Protein AF-Q5IWY6-F1 (afdb_monomer)

pLDDT: mean 73.31, std 24.84, range [28.95, 95.81]

Mean predicted aligned error: 14.18 Å

Solvent-accessible surface area (backbone atoms only — not comparable to full-atom values): 9852 Å² total; per-residue (Å²): 67,28,36,31,32,29,50,64,70,101,83,70,92,77,86,80,93,78,88,82,82,81,87,79,86,83,78,84,81,83,89,82,90,82,89,82,85,88,82,89,86,89,85,85,92,82,82,90,82,90,87,78,90,63,83,70,76,80,52,23,30,21,17,50,40,56,90,90,32,73,38,46,56,43,38,44,68,74,39,74,91,40,51,78,38,70,17,89,42,66,69,53,30,54,47,29,29,75,70,65,72,15,63,32,31,36,43,63,48,37,38,96,88,75,44,66,41,60,72,52,52,53,48,52,71,75,40,78,56,44,78,80,47,73,46,80,69,86,87,78,89,77,93,84,75,65,95,92,118

Sequence (149 aa):
RKAVATGTSRGLAANPSSSNPAPFPVGMSTILRSTLTAANAEAGPSSMLQMSTGFRPISRVAYQGAPGAYSEMAALKALPNWEPMPCEQFEVAFQALSQWLAERAVLPVENSLGGSIHDVYDLLLHYRLHIVGEVSVVVNHCLLALPGV

Foldseek 3Di:
DKFKKFADPPPDDDDDDDDDDDDDDDDDDDDDDDDDDDDDDDDDDDDDDDDDPPPPPQAEEEEEDDPPDVRQVQRCVVPVSHHYDYDPDPVRRLVCNVVVVHGIYIGDQADPVPGGDVVNVVSCVVHVMDGPDDDDDDDDDDDDDDPPD

InterPro domains:
  IPR001086 Prephenate dehydratase [PF00800] (61-148)
  IPR001086 Prephenate dehydratase [PS51171] (60-149)

Structure (mmCIF, N/CA/C/O backbone):
data_AF-Q5IWY6-F1
#
_entry.id   AF-Q5IWY6-F1
#
loop_
_atom_site.group_PDB
_atom_site.id
_atom_site.type_symbol
_atom_site.label_atom_id
_atom_site.label_alt_id
_atom_site.label_comp_id
_atom_site.label_asym_id
_atom_site.label_entity_id
_atom_site.label_seq_id
_atom_site.pdbx_PDB_ins_code
_atom_site.Cartn_x
_atom_site.Cartn_y
_atom_site.Cartn_z
_atom_site.occupancy
_atom_site.B_iso_or_equiv
_atom_site.auth_seq_id
_atom_site.auth_comp_id
_atom_site.auth_asym_id
_atom_site.auth_atom_id
_atom_site.pdbx_PDB_model_num
ATOM 1 N N . ARG A 1 1 ? 4.704 8.267 -3.783 1.00 87.75 1 ARG A N 1
ATOM 2 C CA . ARG A 1 1 ? 4.465 8.423 -2.330 1.00 87.75 1 ARG A CA 1
ATOM 3 C C . ARG A 1 1 ? 3.266 7.589 -1.900 1.00 87.75 1 ARG A C 1
ATOM 5 O O . ARG A 1 1 ? 2.340 7.401 -2.683 1.00 87.75 1 ARG A O 1
ATOM 12 N N . LYS A 1 2 ? 3.288 7.066 -0.675 1.00 90.31 2 LYS A N 1
ATOM 13 C CA . LYS A 1 2 ? 2.203 6.276 -0.080 1.00 90.31 2 LYS A CA 1
ATOM 14 C C . LYS A 1 2 ? 1.902 6.797 1.326 1.00 90.31 2 LYS A C 1
ATOM 16 O O . LYS A 1 2 ? 2.831 7.141 2.049 1.00 90.31 2 LYS A O 1
ATOM 21 N N . ALA A 1 3 ? 0.631 6.849 1.696 1.00 89.81 3 ALA A N 1
ATOM 22 C CA . ALA A 1 3 ? 0.171 7.206 3.031 1.00 89.81 3 ALA A CA 1
ATOM 23 C C . ALA A 1 3 ? -0.066 5.943 3.865 1.00 89.81 3 ALA A C 1
ATOM 25 O O . ALA A 1 3 ? -0.530 4.926 3.347 1.00 89.81 3 ALA A O 1
ATOM 26 N N . VAL A 1 4 ? 0.236 6.016 5.157 1.00 91.06 4 VAL A N 1
ATOM 27 C CA . VAL A 1 4 ? -0.128 5.001 6.147 1.00 91.06 4 VAL A CA 1
ATOM 28 C C . VAL A 1 4 ? -1.395 5.484 6.837 1.00 91.06 4 VAL A C 1
ATOM 30 O O . VAL A 1 4 ? -1.376 6.506 7.521 1.00 91.06 4 VAL A O 1
ATOM 33 N N . ALA A 1 5 ? -2.495 4.767 6.649 1.00 89.69 5 ALA A N 1
ATOM 34 C CA . ALA A 1 5 ? -3.794 5.087 7.218 1.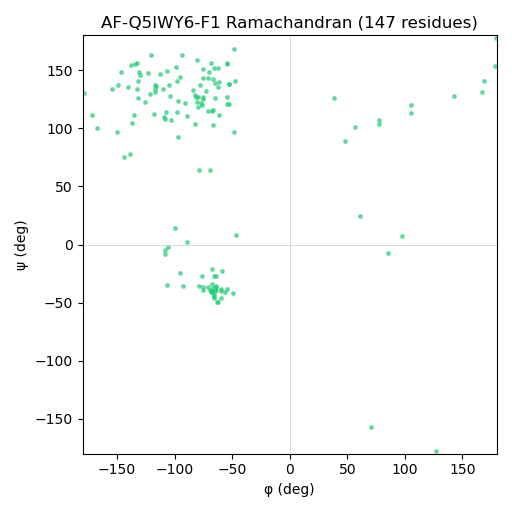00 89.69 5 ALA A CA 1
ATOM 35 C C . ALA A 1 5 ? -4.150 4.138 8.368 1.00 89.69 5 ALA A C 1
ATOM 37 O O . ALA A 1 5 ? -3.761 2.969 8.375 1.00 89.69 5 ALA A O 1
ATOM 38 N N . THR A 1 6 ? -4.913 4.639 9.334 1.00 89.69 6 THR A N 1
ATOM 39 C CA . THR A 1 6 ? -5.529 3.857 10.410 1.00 89.69 6 THR A CA 1
ATOM 40 C C . THR A 1 6 ? -7.036 4.050 10.426 1.00 89.69 6 THR A C 1
ATOM 42 O O . THR A 1 6 ? -7.527 5.146 10.145 1.00 89.69 6 THR A O 1
ATOM 45 N N . GLY A 1 7 ? -7.761 3.001 10.823 1.00 82.06 7 GLY A N 1
ATOM 46 C CA . GLY A 1 7 ? -9.161 3.115 11.225 1.00 82.06 7 GLY A CA 1
ATOM 47 C C . GLY A 1 7 ? -9.325 4.019 12.447 1.00 82.06 7 GLY A C 1
ATOM 48 O O . GLY A 1 7 ? -8.412 4.141 13.272 1.00 82.06 7 GLY A O 1
ATOM 49 N N . THR A 1 8 ? -10.488 4.661 12.563 1.00 67.00 8 THR A N 1
ATOM 50 C CA . THR A 1 8 ? -10.886 5.371 13.784 1.00 67.00 8 THR A CA 1
ATOM 51 C C . THR A 1 8 ? -10.997 4.365 14.930 1.00 67.00 8 THR A C 1
ATOM 53 O O . THR A 1 8 ? -11.543 3.278 14.756 1.00 67.00 8 THR A O 1
ATOM 56 N N . SER A 1 9 ? -10.459 4.707 16.105 1.00 55.09 9 SER A N 1
ATOM 57 C CA . SER A 1 9 ? -10.505 3.846 17.292 1.00 55.09 9 SER A CA 1
ATOM 58 C C . SER A 1 9 ? -11.946 3.435 17.641 1.00 55.09 9 SER A C 1
ATOM 60 O O . SER A 1 9 ? -12.900 4.121 17.278 1.00 55.09 9 SER A O 1
ATOM 62 N N . ARG A 1 10 ? -12.089 2.308 18.359 1.00 51.94 10 ARG A N 1
ATOM 63 C CA . ARG A 1 10 ? -13.318 1.568 18.752 1.00 51.94 10 ARG A CA 1
ATOM 64 C C . ARG A 1 10 ? -14.518 2.364 19.334 1.00 51.94 10 ARG A C 1
ATOM 66 O O . ARG A 1 10 ? -15.460 1.740 19.805 1.00 51.94 10 ARG A O 1
ATOM 73 N N . GLY A 1 11 ? -14.520 3.696 19.336 1.00 43.62 11 GLY A N 1
ATOM 74 C CA . GLY A 1 11 ? -15.478 4.534 20.059 1.00 43.62 11 GLY A CA 1
ATOM 75 C C . GLY A 1 11 ? -16.532 5.297 19.252 1.00 43.62 11 GLY A C 1
ATOM 76 O O . GLY A 1 11 ? -17.409 5.868 19.886 1.00 43.62 11 GLY A O 1
ATOM 77 N N . LEU A 1 12 ? -16.514 5.349 17.913 1.00 42.22 12 LEU A N 1
ATOM 78 C CA . LEU A 1 12 ? -17.509 6.150 17.173 1.00 42.22 12 LEU A CA 1
ATOM 79 C C . LEU A 1 12 ? -17.944 5.495 15.851 1.00 42.22 12 LEU A C 1
ATOM 81 O O . LEU A 1 12 ? -17.571 5.920 14.757 1.00 42.22 12 LEU A O 1
ATOM 85 N N . ALA A 1 13 ? -18.780 4.461 15.960 1.00 37.75 13 ALA A N 1
ATOM 86 C CA . ALA A 1 13 ? -19.582 3.983 14.840 1.00 37.75 13 ALA A CA 1
ATOM 87 C C . ALA A 1 13 ? -20.618 5.061 14.477 1.00 37.75 13 ALA A C 1
ATOM 89 O O . ALA A 1 13 ? -21.618 5.234 15.169 1.00 37.75 13 ALA A O 1
ATOM 90 N N . ALA A 1 14 ? -20.365 5.806 13.402 1.00 36.59 14 ALA A N 1
ATOM 91 C CA . ALA A 1 14 ? -21.385 6.606 12.740 1.00 36.59 14 ALA A CA 1
ATOM 92 C C . ALA A 1 14 ? -21.804 5.852 11.476 1.00 36.59 14 ALA A C 1
ATOM 94 O O . ALA A 1 14 ? -21.036 5.729 10.526 1.00 36.59 14 ALA A O 1
ATOM 95 N N . ASN A 1 15 ? -23.005 5.291 11.542 1.00 39.34 15 ASN A N 1
ATOM 96 C CA . ASN A 1 15 ? -23.717 4.630 10.458 1.00 39.34 15 ASN A CA 1
ATOM 97 C C . ASN A 1 15 ? -23.971 5.632 9.312 1.00 39.34 15 ASN A C 1
ATOM 99 O O . ASN A 1 15 ? -24.382 6.761 9.594 1.00 39.34 15 ASN A O 1
ATOM 103 N N . PRO A 1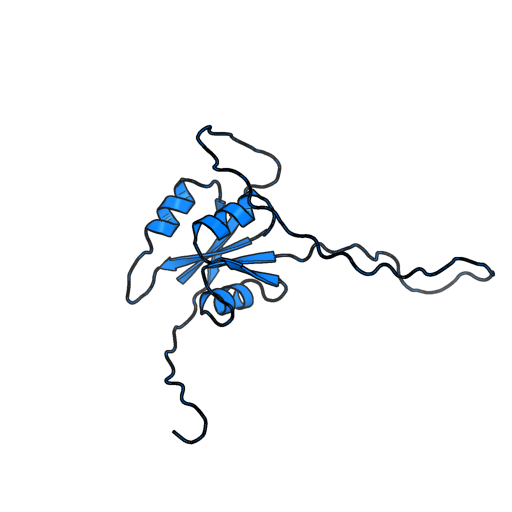 16 ? -23.829 5.223 8.043 1.00 40.75 16 PRO A N 1
ATOM 104 C CA . PRO A 1 16 ? -24.866 5.583 7.092 1.00 40.75 16 PRO A CA 1
ATOM 105 C C . PRO A 1 16 ? -25.311 4.369 6.273 1.00 40.75 16 PRO A C 1
ATOM 107 O O . PRO A 1 16 ? -24.542 3.661 5.630 1.00 40.75 16 PRO A O 1
ATOM 110 N N . SER A 1 17 ? -26.617 4.162 6.309 1.00 40.53 17 SER A N 1
ATOM 111 C CA . SER A 1 17 ? -27.396 3.263 5.475 1.00 40.53 17 SER A CA 1
ATOM 112 C C . SER A 1 17 ? -27.163 3.480 3.972 1.00 40.53 17 SER A C 1
ATOM 114 O O . SER A 1 17 ? -27.502 4.543 3.457 1.00 40.53 17 SER A O 1
ATOM 116 N N . SER A 1 18 ? -26.698 2.459 3.247 1.00 39.81 18 SER A N 1
ATOM 117 C CA . SER A 1 18 ? -27.387 1.908 2.060 1.00 39.81 18 SER A CA 1
ATOM 118 C C . SER A 1 18 ? -26.627 0.713 1.452 1.00 39.81 18 SER A C 1
ATOM 120 O O . SER A 1 18 ? -25.425 0.760 1.231 1.00 39.81 18 SER A O 1
ATOM 122 N N . SER A 1 19 ? -27.379 -0.372 1.227 1.00 35.03 19 SER A N 1
ATOM 123 C CA . SER A 1 19 ? -27.098 -1.538 0.365 1.00 35.03 19 SER A CA 1
ATOM 124 C C . SER A 1 19 ? -25.727 -2.227 0.466 1.00 35.03 19 SER A C 1
ATOM 126 O O . SER A 1 19 ? -24.824 -1.975 -0.324 1.00 35.03 19 SER A O 1
ATOM 128 N N . ASN A 1 20 ? -25.633 -3.213 1.361 1.00 36.88 20 ASN A N 1
ATOM 129 C CA . ASN A 1 20 ? -24.597 -4.248 1.334 1.00 36.88 20 ASN A CA 1
ATOM 130 C C . ASN A 1 20 ? -25.099 -5.457 0.507 1.00 36.88 20 ASN A C 1
ATOM 132 O O . ASN A 1 20 ? -26.146 -6.003 0.873 1.00 36.88 20 ASN A O 1
ATOM 136 N N . PRO A 1 21 ? -24.433 -5.908 -0.574 1.00 34.94 21 PRO A N 1
ATOM 137 C CA . PRO A 1 21 ? -24.697 -7.228 -1.137 1.00 34.94 21 PRO A CA 1
ATOM 138 C C . PRO A 1 21 ? -24.075 -8.330 -0.254 1.00 34.94 21 PRO A C 1
ATOM 140 O O . PRO A 1 21 ? -23.109 -8.112 0.470 1.00 34.94 21 PRO A O 1
ATOM 143 N N . ALA A 1 22 ? -24.709 -9.502 -0.275 1.00 32.53 22 ALA A N 1
ATOM 144 C CA . ALA A 1 22 ? -24.564 -10.622 0.659 1.00 32.53 22 ALA A CA 1
ATOM 145 C C . ALA A 1 22 ? -23.127 -11.164 0.882 1.00 32.53 22 ALA A C 1
ATOM 147 O O . ALA A 1 22 ? -22.282 -11.071 -0.007 1.00 32.53 22 ALA A O 1
ATOM 148 N N . PRO A 1 23 ? -22.855 -11.806 2.040 1.00 36.53 23 PRO A N 1
ATOM 149 C CA . PRO A 1 23 ? -21.558 -12.411 2.333 1.00 36.53 23 PRO A CA 1
ATOM 150 C C . PRO A 1 23 ? -21.329 -13.693 1.516 1.00 36.53 23 PRO A C 1
ATOM 152 O O . PRO A 1 23 ? -22.176 -14.587 1.483 1.00 36.53 23 PRO A O 1
ATOM 155 N N . PHE A 1 24 ? -20.151 -13.800 0.897 1.00 31.14 24 PHE A N 1
ATOM 156 C CA . PHE A 1 24 ? -19.662 -15.045 0.304 1.00 31.14 24 PHE A CA 1
ATOM 157 C C . PHE A 1 24 ? -19.296 -16.073 1.395 1.00 31.14 24 PHE A C 1
ATOM 159 O O . PHE A 1 24 ? -18.863 -15.690 2.486 1.00 31.14 24 PHE A O 1
ATOM 166 N N . PRO A 1 25 ? -19.453 -17.383 1.125 1.00 34.44 25 PRO A N 1
ATOM 167 C CA . PRO A 1 25 ? -19.227 -18.428 2.113 1.00 34.44 25 PRO A CA 1
ATOM 168 C C . PRO A 1 25 ? -17.726 -18.672 2.312 1.00 34.44 25 PRO A C 1
ATOM 170 O O . PRO A 1 25 ? -17.013 -19.043 1.381 1.00 34.44 25 PRO A O 1
ATOM 173 N N . VAL A 1 26 ? -17.246 -18.511 3.546 1.00 38.34 26 VAL A N 1
ATOM 174 C CA . VAL A 1 26 ? -15.893 -18.925 3.935 1.00 38.34 26 VAL A CA 1
ATOM 175 C C . VAL A 1 26 ? -15.933 -20.421 4.242 1.00 38.34 26 VAL A C 1
ATOM 177 O O . VAL A 1 26 ? -16.458 -20.850 5.270 1.00 38.34 26 VAL A O 1
ATOM 180 N N . GLY A 1 27 ? -15.423 -21.221 3.307 1.00 28.95 27 GLY A N 1
ATOM 181 C CA . GLY A 1 27 ? -15.239 -22.658 3.468 1.00 28.95 27 GLY A CA 1
ATOM 182 C C . GLY A 1 27 ? -14.218 -22.968 4.563 1.00 28.95 27 GLY A C 1
ATOM 183 O O . GLY A 1 27 ? -13.093 -22.474 4.547 1.00 28.95 27 GLY A O 1
ATOM 184 N N . MET A 1 28 ? -14.646 -23.790 5.519 1.00 32.50 28 MET A N 1
ATOM 185 C CA . MET A 1 28 ? -13.842 -24.389 6.580 1.00 32.50 28 MET A CA 1
ATOM 186 C C . MET A 1 28 ? -12.607 -25.121 6.036 1.00 32.50 28 MET A C 1
ATOM 188 O O . MET A 1 28 ? -12.728 -25.967 5.155 1.00 32.50 28 MET A O 1
ATOM 192 N N . SER A 1 29 ? -11.469 -24.954 6.710 1.00 29.41 29 SER A N 1
ATOM 193 C CA . SER A 1 29 ? -10.643 -26.114 7.041 1.00 29.41 29 SER A CA 1
ATOM 194 C C . SER A 1 29 ? -10.136 -26.009 8.476 1.00 29.41 29 SER A C 1
ATOM 196 O O . SER A 1 29 ? -9.252 -25.232 8.823 1.00 29.41 29 SER A O 1
ATOM 198 N N . THR A 1 30 ? -10.788 -26.822 9.297 1.00 30.31 30 THR A N 1
ATOM 199 C CA . THR A 1 30 ? -10.378 -27.406 10.573 1.00 30.31 30 THR A CA 1
ATOM 200 C C . THR A 1 30 ? -8.974 -28.034 10.485 1.00 30.31 30 THR A C 1
ATOM 202 O O . THR A 1 30 ? -8.514 -28.322 9.382 1.00 30.31 30 THR A O 1
ATOM 205 N N . ILE A 1 31 ? -8.414 -28.380 11.663 1.00 35.72 31 ILE A N 1
ATOM 206 C CA . ILE A 1 31 ? -7.315 -29.341 11.956 1.00 35.72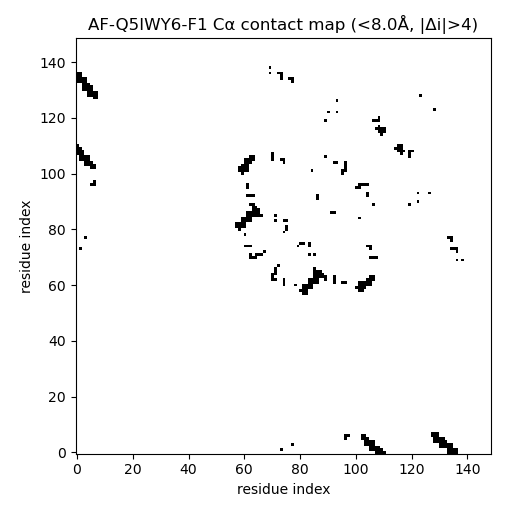 31 ILE A CA 1
ATOM 207 C C . ILE A 1 31 ? -6.002 -28.588 12.297 1.00 35.72 31 ILE A C 1
ATOM 209 O O . ILE A 1 31 ? -5.463 -27.889 11.457 1.00 35.72 31 ILE A O 1
ATOM 213 N N . LEU A 1 32 ? -5.431 -28.604 13.513 1.00 33.66 32 LEU A N 1
ATOM 214 C CA . LEU A 1 32 ? -5.377 -29.625 14.570 1.00 33.66 32 LEU A CA 1
ATOM 215 C C . LEU A 1 32 ? -5.185 -28.973 15.958 1.00 33.66 32 LEU A C 1
ATOM 217 O O . LEU A 1 32 ? -4.298 -28.146 16.153 1.00 33.66 32 LEU A O 1
ATOM 221 N N . ARG A 1 33 ? -5.981 -29.413 16.941 1.00 37.81 33 ARG A N 1
ATOM 222 C CA . ARG A 1 33 ? -5.636 -29.357 18.370 1.00 37.81 33 ARG A CA 1
ATOM 223 C C . ARG A 1 33 ? -4.783 -30.587 18.681 1.00 37.81 33 ARG A C 1
ATOM 225 O O . ARG A 1 33 ? -5.213 -31.688 18.351 1.00 37.81 33 ARG A O 1
ATOM 232 N N . SER A 1 34 ? -3.669 -30.434 19.386 1.00 32.56 34 SER A N 1
ATOM 233 C CA . SER A 1 34 ? -3.078 -31.537 20.146 1.00 32.56 34 SER A CA 1
ATOM 234 C C . SER A 1 34 ? -2.876 -31.133 21.605 1.00 32.56 34 SER A C 1
ATOM 236 O O . SER A 1 34 ? -2.278 -30.122 21.957 1.00 32.56 34 SER A O 1
ATOM 238 N N . THR A 1 35 ? -3.515 -31.953 22.423 1.00 36.09 35 THR A N 1
ATOM 239 C CA . THR A 1 35 ? -3.522 -32.107 23.873 1.00 36.09 35 THR A CA 1
ATOM 240 C C . THR A 1 35 ? -2.135 -32.144 24.511 1.00 36.09 35 THR A C 1
ATOM 242 O O . THR A 1 35 ? -1.271 -32.880 24.037 1.00 36.09 35 THR A O 1
ATOM 245 N N . LEU A 1 36 ? -1.976 -31.506 25.674 1.00 34.56 36 LEU A N 1
ATOM 246 C CA . LEU A 1 36 ? -1.018 -31.969 26.678 1.00 34.56 36 LEU A CA 1
ATOM 247 C C . LEU A 1 36 ? -1.669 -31.949 28.066 1.00 34.56 36 LEU A C 1
ATOM 249 O O . LEU A 1 36 ? -2.069 -30.915 28.596 1.00 34.56 36 LEU A O 1
ATOM 253 N N . THR A 1 37 ? -1.853 -33.169 28.554 1.00 32.22 37 THR A N 1
ATOM 254 C CA . THR A 1 37 ? -2.463 -33.609 29.803 1.00 32.22 37 THR A CA 1
ATOM 255 C C . THR A 1 37 ? -1.662 -33.137 31.017 1.00 32.22 37 THR A C 1
ATOM 257 O O . THR A 1 37 ? -0.436 -33.203 31.024 1.00 32.22 37 THR A O 1
ATOM 260 N N . ALA A 1 38 ? -2.370 -32.693 32.055 1.00 35.03 38 ALA A N 1
ATOM 261 C CA . ALA A 1 38 ? -1.823 -32.359 33.365 1.00 35.03 38 ALA A CA 1
ATOM 262 C C . ALA A 1 38 ? -1.546 -33.619 34.208 1.00 35.03 38 ALA A C 1
ATOM 264 O O . ALA A 1 38 ? -2.414 -34.487 34.265 1.00 35.03 38 ALA A O 1
ATOM 265 N N . ALA A 1 39 ? -0.402 -33.674 34.908 1.00 34.00 39 ALA A N 1
ATOM 266 C CA . ALA A 1 39 ? -0.258 -34.317 36.226 1.00 34.00 39 ALA A CA 1
ATOM 267 C C . ALA A 1 39 ? 1.121 -34.044 36.886 1.00 34.00 39 ALA A C 1
ATOM 269 O O . ALA A 1 39 ? 2.141 -34.542 36.426 1.00 34.00 39 ALA A O 1
ATOM 270 N N . ASN A 1 40 ? 1.078 -33.262 37.975 1.00 35.69 40 ASN A N 1
ATOM 271 C CA . ASN A 1 40 ? 1.805 -33.303 39.263 1.00 35.69 40 ASN A CA 1
ATOM 272 C C . ASN A 1 40 ? 3.300 -33.688 39.377 1.00 35.69 40 ASN A C 1
ATOM 274 O O . ASN A 1 40 ? 3.661 -34.830 39.117 1.00 35.69 40 ASN A O 1
ATOM 278 N N . ALA A 1 41 ? 4.100 -32.812 40.015 1.00 34.16 41 ALA A N 1
ATOM 279 C CA . ALA A 1 41 ? 4.711 -33.015 41.351 1.00 34.16 41 ALA A CA 1
ATOM 280 C C . ALA A 1 41 ? 5.6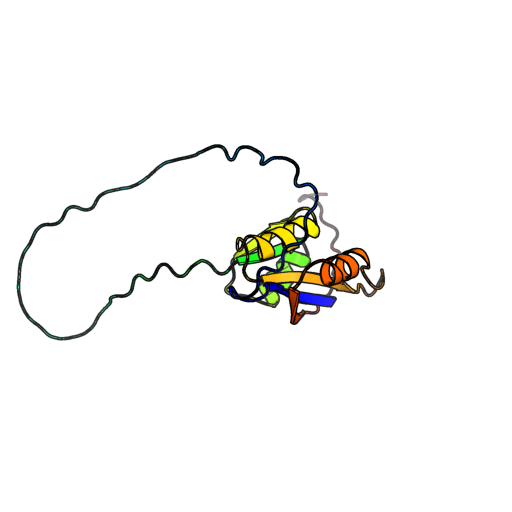17 -31.820 41.755 1.00 34.16 41 ALA A C 1
ATOM 282 O O . ALA A 1 41 ? 6.106 -31.081 40.908 1.00 34.16 41 ALA A O 1
ATOM 283 N N . GLU A 1 42 ? 5.769 -31.618 43.064 1.00 32.59 42 GLU A N 1
ATOM 284 C CA . GLU A 1 42 ? 6.194 -30.401 43.775 1.00 32.59 42 GLU A CA 1
ATOM 285 C C . GLU A 1 42 ? 7.710 -30.103 43.841 1.00 32.59 42 GLU A C 1
ATOM 287 O O . GLU A 1 42 ? 8.521 -31.023 43.795 1.00 32.59 42 GLU A O 1
ATOM 292 N N . ALA A 1 43 ? 8.055 -28.821 44.081 1.00 30.81 43 ALA A N 1
ATOM 293 C CA . ALA A 1 43 ? 8.905 -28.312 45.188 1.00 30.81 43 ALA A CA 1
ATOM 294 C C . ALA A 1 43 ? 9.843 -27.140 44.796 1.00 30.81 43 ALA A C 1
ATOM 296 O O . ALA A 1 43 ? 10.676 -27.267 43.906 1.00 30.81 43 ALA A O 1
ATOM 297 N N . GLY A 1 44 ? 9.785 -26.041 45.571 1.00 33.75 44 GLY A N 1
ATOM 298 C CA . GLY A 1 44 ? 10.897 -25.090 45.763 1.00 33.75 44 GLY A CA 1
ATOM 299 C C . GLY A 1 44 ? 10.802 -23.732 45.037 1.00 33.75 44 GLY A C 1
ATOM 300 O O . GLY A 1 44 ? 10.788 -23.703 43.809 1.00 33.75 44 GLY A O 1
ATOM 301 N N . PRO A 1 45 ? 10.793 -22.587 45.754 1.00 53.88 45 PRO A N 1
ATOM 302 C CA . PRO A 1 45 ? 10.719 -21.263 45.148 1.00 53.88 45 PRO A CA 1
ATOM 303 C C . PRO A 1 45 ? 12.119 -20.655 45.033 1.00 53.88 45 PRO A C 1
ATOM 305 O O . PRO A 1 45 ? 12.792 -20.508 46.048 1.00 53.88 45 PRO A O 1
ATOM 308 N N . SER A 1 46 ? 12.556 -20.275 43.830 1.00 41.78 46 SER A N 1
ATOM 309 C CA . SER A 1 46 ? 13.410 -19.101 43.564 1.00 41.78 46 SER A CA 1
ATOM 310 C C . SER A 1 46 ? 13.949 -19.124 42.137 1.00 41.78 46 SER A C 1
ATOM 312 O O . SER A 1 46 ? 14.395 -20.151 41.643 1.00 41.78 46 SER A O 1
ATOM 314 N N . SER A 1 47 ? 13.984 -17.933 41.542 1.00 36.66 47 SER A N 1
ATOM 315 C CA . SER A 1 47 ? 14.572 -17.557 40.250 1.00 36.66 47 SER A CA 1
ATOM 316 C C . SER A 1 47 ? 13.790 -17.921 38.977 1.00 36.66 47 SER A C 1
ATOM 318 O O . SER A 1 47 ? 13.809 -19.036 38.487 1.00 36.66 47 SER A O 1
ATOM 320 N N . MET A 1 48 ? 13.166 -16.871 38.428 1.00 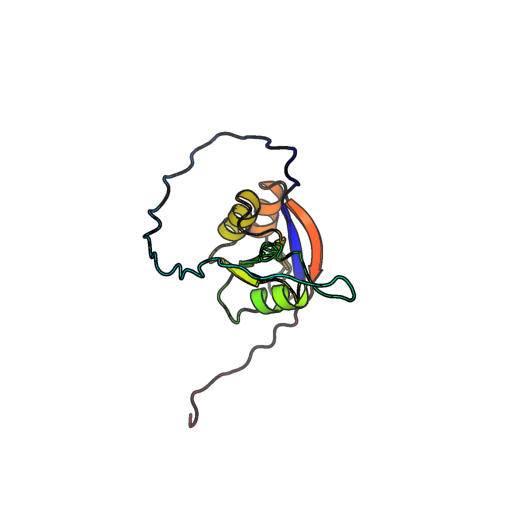42.06 48 MET A N 1
ATOM 321 C CA . MET A 1 48 ? 13.190 -16.510 37.007 1.00 42.06 48 MET A CA 1
ATOM 322 C C . MET A 1 48 ? 12.716 -17.579 36.007 1.00 42.06 48 MET A C 1
ATOM 324 O O . MET A 1 48 ? 13.491 -18.431 35.599 1.00 42.06 48 MET A O 1
ATOM 328 N N . LEU A 1 49 ? 11.475 -17.437 35.523 1.00 45.00 49 LEU A N 1
ATOM 329 C CA . LEU A 1 49 ? 11.108 -17.315 34.100 1.00 45.00 49 LEU A CA 1
ATOM 330 C C . LEU A 1 49 ? 9.588 -17.502 33.914 1.00 45.00 49 LEU A C 1
ATOM 332 O O . LEU A 1 49 ? 9.009 -18.487 34.351 1.00 45.00 49 LEU A O 1
ATOM 336 N N . GLN A 1 50 ? 9.002 -16.555 33.169 1.00 42.47 50 GLN A N 1
ATOM 337 C CA . GLN A 1 50 ? 7.911 -16.768 32.208 1.00 42.47 50 GLN A CA 1
ATOM 338 C C . GLN A 1 50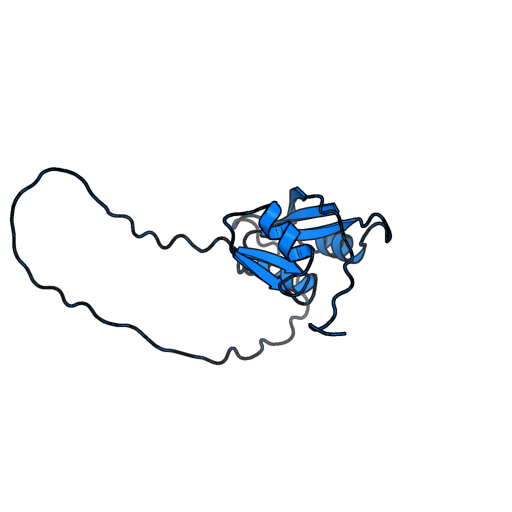 ? 6.477 -16.961 32.739 1.00 42.47 50 GLN A C 1
ATOM 340 O O . GLN A 1 50 ? 6.102 -18.039 33.166 1.00 42.47 50 GLN A O 1
ATOM 345 N N . MET A 1 51 ? 5.626 -15.938 32.551 1.00 37.66 51 MET A N 1
ATOM 346 C CA . MET A 1 51 ? 4.270 -16.125 32.003 1.00 37.66 51 MET A CA 1
ATOM 347 C C . MET A 1 51 ? 3.635 -14.778 31.610 1.00 37.66 51 MET A C 1
ATOM 349 O O . MET A 1 51 ? 3.084 -14.044 32.420 1.00 37.66 51 MET A O 1
ATOM 353 N N . SER A 1 52 ? 3.658 -14.468 30.321 1.00 39.59 52 SER A N 1
ATOM 354 C CA . SER A 1 52 ? 2.409 -14.184 29.618 1.00 39.59 52 SER A CA 1
ATOM 355 C C . SER A 1 52 ? 2.629 -14.615 28.177 1.00 39.59 52 SER A C 1
ATOM 357 O O . SER A 1 52 ? 3.199 -13.903 27.355 1.00 39.59 52 SER A O 1
ATOM 359 N N . THR A 1 53 ? 2.195 -15.829 27.853 1.00 47.50 53 THR A N 1
ATOM 360 C CA . THR A 1 53 ? 1.845 -16.187 26.477 1.00 47.50 53 THR A CA 1
ATOM 361 C C . THR A 1 53 ? 0.577 -15.415 26.116 1.00 47.50 53 THR A C 1
ATOM 363 O O . THR A 1 53 ? -0.499 -15.970 25.922 1.00 47.50 53 THR A O 1
ATOM 366 N N . GLY A 1 54 ? 0.685 -14.087 26.096 1.00 42.25 54 GLY A N 1
ATOM 367 C CA . GLY A 1 54 ? -0.318 -13.247 25.486 1.00 42.25 54 GLY A CA 1
ATOM 368 C C . GLY A 1 54 ? -0.257 -13.550 24.004 1.00 42.25 54 GLY A C 1
ATOM 369 O O . GLY A 1 54 ? 0.773 -13.306 23.377 1.00 42.25 54 GLY A O 1
ATOM 370 N N . PHE A 1 55 ? -1.333 -14.111 23.456 1.00 49.59 55 PHE A N 1
ATOM 371 C CA . PHE A 1 55 ? -1.615 -14.020 22.032 1.00 49.59 55 PHE A CA 1
ATOM 372 C C . PHE A 1 55 ? -1.465 -12.542 21.659 1.00 49.59 55 PHE A C 1
ATOM 374 O O . PHE A 1 55 ? -2.351 -11.736 21.944 1.00 49.59 55 PHE A O 1
ATOM 381 N N . ARG A 1 56 ? -0.299 -12.146 21.135 1.00 50.38 56 ARG A N 1
ATOM 382 C CA . ARG A 1 56 ? -0.159 -10.824 20.541 1.00 50.38 56 ARG A CA 1
ATOM 383 C C . ARG A 1 56 ? -0.974 -10.917 19.261 1.00 50.38 56 ARG A C 1
ATOM 385 O O . ARG A 1 56 ? -0.620 -11.748 18.424 1.00 50.38 56 ARG A O 1
ATOM 392 N N . PRO A 1 57 ? -2.083 -10.169 19.125 1.00 60.66 57 PRO A N 1
ATOM 393 C CA . PRO A 1 57 ? -2.782 -10.140 17.855 1.00 60.66 57 PRO A CA 1
ATOM 394 C C . PRO A 1 57 ? -1.749 -9.751 16.801 1.00 60.66 57 PRO A C 1
ATOM 396 O O . PRO A 1 57 ? -0.997 -8.795 16.997 1.00 60.66 57 PRO A O 1
ATOM 399 N N . ILE A 1 58 ? -1.636 -10.561 15.751 1.00 75.00 58 ILE A N 1
ATOM 400 C CA . ILE A 1 58 ? -0.695 -10.291 14.671 1.00 75.00 58 ILE A CA 1
ATOM 401 C C . ILE A 1 58 ? -1.115 -8.949 14.070 1.00 75.00 58 ILE A C 1
ATOM 403 O O . ILE A 1 58 ? -2.211 -8.831 13.521 1.00 75.00 58 ILE A O 1
ATOM 407 N N . SER A 1 59 ? -0.286 -7.920 14.253 1.00 90.88 59 SER A N 1
ATOM 408 C CA . SER A 1 59 ? -0.559 -6.588 13.722 1.00 90.88 59 SER A CA 1
ATOM 409 C C . SER A 1 59 ? -0.472 -6.652 12.204 1.00 90.88 59 SER A C 1
ATOM 411 O O . SER A 1 59 ? 0.585 -6.940 11.643 1.00 90.88 59 SER A O 1
ATOM 413 N N . ARG A 1 60 ? -1.609 -6.425 11.549 1.00 94.06 60 ARG A N 1
ATOM 414 C CA . ARG A 1 60 ? -1.771 -6.574 10.103 1.00 94.06 60 ARG A CA 1
ATOM 415 C C . ARG A 1 60 ? -1.827 -5.231 9.408 1.00 94.06 60 ARG A C 1
ATOM 417 O O . ARG A 1 60 ? -2.503 -4.309 9.877 1.00 94.06 60 ARG A O 1
ATOM 424 N N . VAL A 1 61 ? -1.136 -5.152 8.276 1.00 95.44 61 VAL A N 1
ATOM 425 C CA . VAL A 1 61 ? -1.112 -3.982 7.401 1.00 95.44 61 VAL A CA 1
ATOM 426 C C . VAL A 1 61 ? -1.687 -4.336 6.033 1.00 95.44 61 VAL A C 1
ATOM 428 O O . VAL A 1 61 ? -1.097 -5.109 5.285 1.00 95.44 61 VAL A O 1
ATOM 431 N N . ALA A 1 62 ? -2.842 -3.769 5.696 1.00 95.81 62 ALA A N 1
ATOM 432 C CA . ALA A 1 62 ? -3.459 -3.950 4.388 1.00 95.81 62 ALA A CA 1
ATOM 433 C C . ALA A 1 62 ? -2.727 -3.129 3.317 1.00 95.81 62 ALA A C 1
ATOM 435 O O . ALA A 1 62 ? -2.297 -1.999 3.559 1.00 95.81 62 ALA A O 1
ATOM 436 N N . TYR A 1 63 ? -2.602 -3.669 2.113 1.00 95.56 63 TYR A N 1
ATOM 437 C CA . TYR A 1 63 ? -2.067 -2.938 0.971 1.00 95.56 63 TYR A CA 1
ATOM 438 C C . TYR A 1 63 ? -2.750 -3.392 -0.314 1.00 95.56 63 TYR A C 1
ATOM 440 O O . TYR A 1 63 ? -3.118 -4.554 -0.451 1.00 95.56 63 TYR A O 1
ATOM 448 N N . GLN A 1 64 ? -2.896 -2.484 -1.278 1.00 94.38 64 GLN A N 1
ATOM 449 C CA . GLN A 1 64 ? -3.429 -2.850 -2.588 1.00 94.38 64 GLN A CA 1
ATOM 450 C C . GLN A 1 64 ? -2.324 -3.453 -3.469 1.00 94.38 64 GLN A C 1
ATOM 452 O O . GLN A 1 64 ? -1.252 -2.853 -3.627 1.00 94.38 64 GLN A O 1
ATOM 457 N N . GLY A 1 65 ? -2.595 -4.627 -4.034 1.00 92.31 65 GLY A N 1
ATOM 458 C CA . GLY A 1 65 ? -1.716 -5.368 -4.932 1.00 92.31 65 GLY A CA 1
ATOM 459 C C . GLY A 1 65 ? -1.472 -6.813 -4.491 1.00 92.31 65 GLY A C 1
ATOM 460 O O . GLY A 1 65 ? -2.011 -7.289 -3.495 1.00 92.31 65 GLY A O 1
ATOM 461 N N . ALA A 1 66 ? -0.629 -7.500 -5.258 1.00 92.31 66 ALA A N 1
ATOM 462 C CA . ALA A 1 66 ? -0.179 -8.858 -4.976 1.00 92.31 66 ALA A CA 1
ATOM 463 C C . ALA A 1 66 ? 1.150 -8.866 -4.188 1.00 92.31 66 ALA A C 1
ATOM 465 O O . ALA A 1 66 ? 1.869 -7.856 -4.200 1.00 92.31 66 ALA A O 1
ATOM 466 N N . PRO A 1 67 ? 1.521 -10.000 -3.565 1.00 93.25 67 PRO A N 1
ATOM 467 C CA . PRO A 1 67 ? 2.858 -10.190 -3.007 1.00 93.25 67 PRO A CA 1
ATOM 468 C C . PRO A 1 67 ? 3.950 -9.892 -4.042 1.00 93.25 67 PRO A C 1
ATOM 470 O O . PRO A 1 67 ? 3.828 -10.241 -5.217 1.00 93.25 67 PRO A O 1
ATOM 473 N N . GLY A 1 68 ? 5.007 -9.206 -3.620 1.00 90.25 68 GLY A N 1
ATOM 474 C CA . GLY A 1 68 ? 6.078 -8.689 -4.472 1.00 90.25 68 GLY A CA 1
ATOM 475 C C . GLY A 1 68 ? 5.800 -7.316 -5.096 1.00 90.25 68 GLY A C 1
ATOM 476 O O . GLY A 1 68 ? 6.702 -6.727 -5.694 1.00 90.25 68 GLY A O 1
ATOM 477 N N . ALA A 1 69 ? 4.593 -6.755 -4.958 1.00 92.00 69 ALA A N 1
ATOM 478 C CA . ALA A 1 69 ? 4.300 -5.413 -5.457 1.00 92.00 69 ALA A CA 1
ATOM 479 C C . ALA A 1 69 ? 5.045 -4.321 -4.665 1.00 92.00 69 ALA A C 1
ATOM 481 O O . ALA A 1 69 ? 5.321 -4.450 -3.471 1.00 92.00 69 ALA A O 1
ATOM 482 N N . TYR A 1 70 ? 5.257 -3.150 -5.281 1.00 92.56 70 TYR A N 1
ATOM 483 C CA . TYR A 1 70 ? 5.823 -1.985 -4.578 1.00 92.56 70 TYR A CA 1
ATOM 484 C C . TYR A 1 70 ? 4.986 -1.539 -3.369 1.00 92.56 70 TYR A C 1
ATOM 486 O O . TYR A 1 70 ? 5.496 -0.871 -2.470 1.00 92.56 70 TYR A O 1
ATOM 494 N N . SER A 1 71 ? 3.692 -1.869 -3.341 1.00 92.06 71 SER A N 1
ATOM 495 C CA . SER A 1 71 ? 2.826 -1.639 -2.183 1.00 92.06 71 SER A CA 1
ATOM 496 C C . SER A 1 71 ? 3.201 -2.507 -0.985 1.00 92.06 71 SER A C 1
ATOM 498 O O . SER A 1 71 ? 3.228 -1.986 0.126 1.00 92.06 71 SER A O 1
ATOM 500 N N . GLU A 1 72 ? 3.563 -3.772 -1.201 1.00 94.88 72 GLU A N 1
ATOM 501 C CA . GLU A 1 72 ? 4.050 -4.652 -0.136 1.00 94.88 72 GLU A CA 1
ATOM 502 C C . GLU A 1 72 ? 5.393 -4.153 0.397 1.00 94.88 72 GLU A C 1
ATOM 504 O O . GLU A 1 72 ? 5.568 -3.983 1.601 1.00 94.88 72 GLU A O 1
ATOM 509 N N . MET A 1 73 ? 6.314 -3.808 -0.507 1.00 93.81 73 MET A N 1
ATOM 510 C CA . MET A 1 73 ? 7.602 -3.220 -0.139 1.00 93.81 73 MET A CA 1
ATOM 511 C C . MET A 1 73 ? 7.423 -1.952 0.707 1.00 93.81 73 MET A C 1
ATOM 513 O O . MET A 1 73 ? 8.142 -1.737 1.680 1.00 93.81 73 MET A O 1
ATOM 517 N N . ALA A 1 74 ? 6.448 -1.111 0.360 1.00 94.25 74 ALA A N 1
ATOM 518 C CA . ALA A 1 74 ? 6.119 0.075 1.136 1.00 94.25 74 ALA A CA 1
ATOM 519 C C . ALA A 1 74 ? 5.533 -0.258 2.512 1.00 94.25 74 ALA A C 1
ATOM 521 O O . ALA A 1 74 ? 5.879 0.411 3.484 1.00 94.25 74 ALA A O 1
ATOM 522 N N . ALA A 1 75 ? 4.671 -1.274 2.595 1.00 94.19 75 ALA A N 1
ATOM 523 C CA . ALA A 1 75 ? 4.093 -1.742 3.848 1.00 94.19 75 ALA A CA 1
ATOM 524 C C . ALA A 1 75 ? 5.173 -2.267 4.799 1.00 94.19 75 ALA A C 1
ATOM 526 O O . ALA A 1 75 ? 5.262 -1.797 5.930 1.00 94.19 75 ALA A O 1
ATOM 527 N N . LEU A 1 76 ? 6.060 -3.132 4.307 1.00 94.00 76 LEU A N 1
ATOM 528 C CA . LEU A 1 76 ? 7.195 -3.660 5.067 1.00 94.00 76 LEU A CA 1
ATOM 529 C C . LEU A 1 76 ? 8.191 -2.562 5.465 1.00 94.00 76 LEU A C 1
ATOM 531 O O . LEU A 1 76 ? 8.741 -2.589 6.562 1.00 94.00 76 LEU A O 1
ATOM 535 N N . LYS A 1 77 ? 8.405 -1.558 4.605 1.00 93.94 77 LYS A N 1
ATOM 536 C CA . LYS A 1 77 ? 9.268 -0.410 4.921 1.00 93.94 77 LYS A CA 1
ATOM 537 C C . LYS A 1 77 ? 8.669 0.489 6.005 1.00 93.94 77 LYS A C 1
ATOM 539 O O . LYS A 1 77 ? 9.405 0.984 6.851 1.00 93.94 77 LYS A O 1
ATOM 544 N N . ALA A 1 78 ? 7.361 0.739 5.959 1.00 92.75 78 ALA A N 1
ATOM 545 C CA . ALA A 1 78 ? 6.679 1.583 6.937 1.00 92.75 78 ALA A CA 1
ATOM 546 C C . ALA A 1 78 ? 6.484 0.873 8.286 1.00 92.75 78 ALA A C 1
ATOM 548 O O . ALA A 1 78 ? 6.562 1.506 9.336 1.00 92.75 78 ALA A O 1
ATOM 549 N N . LEU A 1 79 ? 6.214 -0.434 8.254 1.00 92.62 79 LEU A N 1
ATOM 550 C CA . LEU A 1 79 ? 5.840 -1.250 9.405 1.00 92.62 79 LEU A CA 1
ATOM 551 C C . LEU A 1 79 ? 6.565 -2.613 9.335 1.00 92.62 79 LEU A C 1
ATOM 553 O O . LEU A 1 79 ? 5.956 -3.619 8.980 1.00 92.62 79 LEU A O 1
ATOM 557 N N . PRO A 1 80 ? 7.861 -2.681 9.697 1.00 91.00 80 PRO A N 1
ATOM 558 C CA . PRO A 1 80 ? 8.689 -3.879 9.489 1.00 91.00 80 PRO A CA 1
ATOM 559 C C . PRO A 1 80 ? 8.287 -5.092 10.339 1.00 91.00 80 PRO A C 1
ATOM 561 O O . PRO A 1 80 ? 8.614 -6.220 9.993 1.00 91.00 80 PRO A O 1
ATOM 564 N N . ASN A 1 81 ? 7.572 -4.873 11.445 1.00 90.69 81 ASN A N 1
ATOM 565 C CA . ASN A 1 81 ? 7.152 -5.931 12.372 1.00 90.69 81 ASN A CA 1
ATOM 566 C C . ASN A 1 81 ? 5.691 -6.373 12.160 1.00 90.69 81 ASN A C 1
ATOM 568 O O . ASN A 1 81 ? 5.100 -6.968 13.060 1.00 90.69 81 ASN A O 1
ATOM 572 N N . TRP A 1 82 ? 5.079 -5.993 11.037 1.00 93.50 82 TRP A N 1
ATOM 573 C CA . TRP A 1 82 ? 3.659 -6.209 10.760 1.00 93.50 82 TRP A CA 1
ATOM 574 C C . TRP A 1 82 ? 3.479 -7.215 9.625 1.00 93.50 82 TRP A C 1
ATOM 576 O O . TRP A 1 82 ? 4.284 -7.266 8.699 1.00 93.50 82 TRP A O 1
ATOM 586 N N . GLU A 1 83 ? 2.408 -8.004 9.690 1.00 94.50 83 GLU A N 1
ATOM 587 C CA . GLU A 1 83 ? 2.059 -8.970 8.647 1.00 94.50 83 GLU A CA 1
ATOM 588 C C . GLU A 1 83 ? 1.375 -8.239 7.476 1.00 94.50 83 GLU A C 1
ATOM 590 O O . GLU A 1 83 ? 0.313 -7.630 7.675 1.00 94.50 83 GLU A O 1
ATOM 595 N N . PRO A 1 84 ? 1.958 -8.259 6.263 1.00 94.75 84 PRO A N 1
ATOM 596 C CA . PRO A 1 84 ? 1.370 -7.603 5.107 1.00 94.75 84 PRO A CA 1
ATOM 597 C C . PRO A 1 84 ? 0.183 -8.424 4.579 1.00 94.75 84 PRO A C 1
ATOM 599 O O . PRO A 1 84 ? 0.294 -9.616 4.306 1.00 94.75 84 PRO A O 1
ATOM 602 N N . MET A 1 85 ? -0.966 -7.771 4.424 1.00 94.94 85 MET A N 1
ATOM 603 C CA . MET A 1 85 ? -2.202 -8.355 3.906 1.00 94.94 85 MET A CA 1
ATOM 604 C C . MET A 1 85 ? -2.472 -7.807 2.495 1.00 94.94 85 MET A C 1
ATOM 606 O O . MET A 1 85 ? -2.844 -6.634 2.375 1.00 94.94 85 MET A O 1
ATOM 610 N N . PRO A 1 86 ? -2.299 -8.617 1.433 1.00 95.50 86 PRO A N 1
ATOM 611 C CA . PRO A 1 86 ? -2.625 -8.198 0.075 1.00 95.50 86 PRO A CA 1
ATOM 612 C C . PRO A 1 86 ? -4.134 -8.005 -0.089 1.00 95.50 86 PRO A C 1
ATOM 614 O O . PRO A 1 86 ? -4.940 -8.761 0.452 1.00 95.50 86 PRO A O 1
ATOM 617 N N . CYS A 1 87 ? -4.514 -6.989 -0.854 1.00 94.81 87 CYS A N 1
ATOM 618 C CA . CYS A 1 87 ? -5.888 -6.674 -1.230 1.00 94.81 87 CYS A CA 1
ATOM 619 C C . CYS A 1 87 ? -5.932 -6.402 -2.735 1.00 94.81 87 CYS A C 1
ATOM 621 O O . CYS A 1 87 ? -5.102 -5.658 -3.255 1.00 94.81 87 CYS A O 1
ATOM 623 N N . GLU A 1 88 ? -6.904 -6.969 -3.447 1.00 90.62 88 GLU A N 1
ATOM 624 C CA . GLU A 1 88 ? -6.990 -6.795 -4.904 1.00 90.62 88 GLU A CA 1
ATOM 625 C C . GLU A 1 88 ? -7.321 -5.345 -5.293 1.00 90.62 88 GLU A C 1
ATOM 627 O O . GLU A 1 88 ? -6.710 -4.778 -6.202 1.00 90.62 88 GLU A O 1
ATOM 632 N N . GLN A 1 89 ? -8.238 -4.723 -4.551 1.00 91.62 89 GLN A N 1
ATOM 633 C CA . GLN A 1 89 ? -8.742 -3.370 -4.790 1.00 91.62 89 GLN A CA 1
ATOM 634 C C . GLN A 1 89 ? -8.488 -2.455 -3.589 1.00 91.62 89 GLN A C 1
ATOM 636 O O . GLN A 1 89 ? -8.229 -2.927 -2.476 1.00 91.62 89 GLN A O 1
ATOM 641 N N . PHE A 1 90 ? -8.574 -1.139 -3.802 1.00 91.31 90 PHE A N 1
ATOM 642 C CA . PHE A 1 90 ? -8.412 -0.168 -2.722 1.00 91.31 90 PHE A CA 1
ATOM 643 C C . PHE A 1 90 ? -9.516 -0.350 -1.684 1.00 91.31 90 PHE A C 1
ATOM 645 O O . PHE A 1 90 ? -9.217 -0.534 -0.510 1.00 91.31 90 PHE A O 1
ATOM 652 N N . GLU A 1 91 ? -10.769 -0.419 -2.120 1.00 91.06 91 GLU A N 1
ATOM 653 C CA . GLU A 1 91 ? -11.973 -0.601 -1.310 1.00 91.06 91 GLU A CA 1
ATOM 654 C C . GLU A 1 91 ? -11.826 -1.759 -0.323 1.00 91.06 91 GLU A C 1
ATOM 656 O O . GLU A 1 91 ? -12.182 -1.623 0.845 1.00 91.06 91 GLU A O 1
ATOM 661 N N . VAL A 1 92 ? -11.235 -2.874 -0.758 1.00 92.56 92 VAL A N 1
ATOM 662 C CA . VAL A 1 92 ? -10.996 -4.051 0.088 1.00 92.56 92 VAL A CA 1
ATOM 663 C C . VAL A 1 92 ? -10.033 -3.724 1.235 1.00 92.56 92 VAL A C 1
ATOM 665 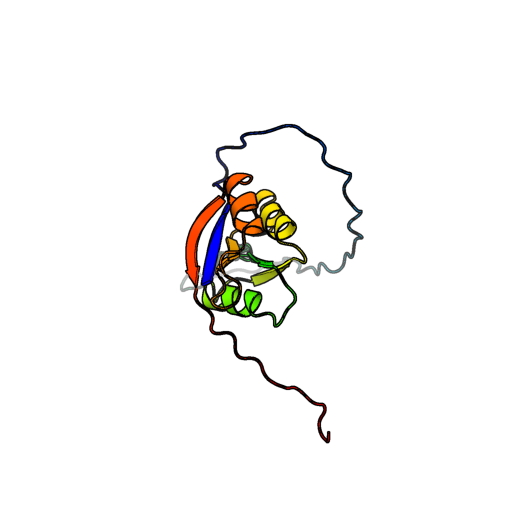O O . VAL A 1 92 ? -10.277 -4.132 2.369 1.00 92.56 92 VAL A O 1
ATOM 668 N N . ALA A 1 93 ? -8.991 -2.920 0.999 1.00 92.38 93 ALA A N 1
ATOM 669 C CA . ALA A 1 93 ? -8.088 -2.463 2.059 1.00 92.38 93 ALA A CA 1
ATOM 670 C C . ALA A 1 93 ? -8.789 -1.518 3.058 1.00 92.38 93 ALA A C 1
ATOM 672 O O . ALA A 1 93 ? -8.562 -1.608 4.267 1.00 92.38 93 ALA A O 1
ATOM 673 N N . PHE A 1 94 ? -9.684 -0.646 2.581 1.00 91.12 94 PHE A N 1
ATOM 674 C CA . PHE A 1 94 ? -10.499 0.223 3.445 1.00 91.12 94 PHE A CA 1
ATOM 675 C C . PHE A 1 94 ? -11.536 -0.576 4.254 1.00 91.12 94 PHE A C 1
ATOM 677 O O . PHE A 1 94 ? -11.755 -0.316 5.444 1.00 91.12 94 PHE A O 1
ATOM 684 N N . GLN A 1 95 ? -12.153 -1.589 3.646 1.00 91.19 95 GLN A N 1
ATOM 685 C CA . GLN A 1 95 ? -13.046 -2.521 4.330 1.00 91.19 95 GLN A CA 1
ATOM 686 C C . GLN A 1 95 ? -12.296 -3.347 5.376 1.00 91.19 95 GLN A C 1
ATOM 688 O O . GLN A 1 95 ? -12.806 -3.501 6.482 1.00 91.19 95 GLN A O 1
ATOM 693 N N . ALA A 1 96 ? -11.073 -3.803 5.089 1.00 91.19 96 ALA A N 1
ATOM 694 C CA . ALA A 1 96 ? -10.240 -4.528 6.047 1.00 91.19 96 ALA A CA 1
ATOM 695 C C . ALA A 1 96 ? -9.943 -3.695 7.305 1.00 91.19 96 ALA A C 1
ATOM 697 O O . ALA A 1 96 ? -9.987 -4.226 8.415 1.00 91.19 96 ALA A O 1
ATOM 698 N N . LEU A 1 97 ? -9.715 -2.386 7.149 1.00 90.50 97 LEU A N 1
ATOM 699 C CA . LEU A 1 97 ? -9.606 -1.450 8.273 1.00 90.50 97 LEU A CA 1
ATOM 700 C C . LEU A 1 97 ? -10.927 -1.300 9.037 1.00 90.50 97 LEU A C 1
ATOM 702 O O . LEU A 1 97 ? -10.943 -1.326 10.264 1.00 90.50 97 LEU A O 1
ATOM 706 N N . SER A 1 98 ? -12.043 -1.169 8.318 1.00 87.62 98 SER A N 1
ATOM 707 C CA . SER A 1 98 ? -13.374 -0.980 8.915 1.00 87.62 98 SER A CA 1
ATOM 708 C C . SER A 1 98 ? -13.864 -2.220 9.677 1.00 87.62 98 SER A C 1
ATOM 710 O O . SER A 1 98 ? -14.543 -2.107 10.695 1.00 87.62 98 SER A O 1
ATOM 712 N N . GLN A 1 99 ? -13.501 -3.410 9.193 1.00 88.12 99 GLN A N 1
ATOM 713 C CA . GLN A 1 99 ? -13.828 -4.711 9.781 1.00 88.12 99 GLN A CA 1
ATOM 714 C C . GLN A 1 99 ? -12.791 -5.186 10.806 1.00 88.12 99 GLN A C 1
ATOM 716 O O . GLN A 1 99 ? -12.940 -6.276 11.354 1.00 88.12 99 GLN A O 1
ATOM 721 N N . TRP A 1 100 ? -11.753 -4.389 11.085 1.00 87.38 100 TRP A N 1
ATOM 722 C CA . TRP A 1 100 ? -10.675 -4.736 12.020 1.00 87.38 100 TRP A CA 1
ATOM 723 C C . TRP A 1 100 ? -9.878 -5.993 11.632 1.00 87.38 100 TRP A C 1
ATOM 725 O O . TRP A 1 100 ? -9.267 -6.633 12.486 1.00 87.38 100 TRP A O 1
ATOM 735 N N . LEU A 1 101 ? -9.861 -6.340 10.342 1.00 89.50 101 LEU A N 1
ATOM 736 C CA . LEU A 1 101 ? -9.003 -7.393 9.788 1.00 89.50 101 LEU A CA 1
ATOM 737 C C . LEU A 1 101 ? -7.550 -6.918 9.642 1.00 89.50 101 LEU A C 1
ATOM 739 O O . LEU A 1 101 ? -6.623 -7.728 9.707 1.00 89.50 101 LEU A O 1
ATOM 743 N N . ALA A 1 102 ? -7.367 -5.606 9.476 1.00 92.19 102 ALA A N 1
ATOM 744 C CA . ALA A 1 102 ? -6.090 -4.912 9.515 1.00 92.19 102 ALA A CA 1
ATOM 745 C C . ALA A 1 102 ? -6.188 -3.692 10.441 1.00 92.19 102 ALA A C 1
ATOM 747 O O . ALA A 1 102 ? -7.242 -3.071 10.562 1.00 92.19 102 ALA A O 1
ATOM 748 N N . GLU A 1 103 ? -5.082 -3.333 11.093 1.00 92.38 103 GLU A N 1
ATOM 749 C CA . GLU A 1 103 ? -5.021 -2.158 11.975 1.00 92.38 103 GLU A CA 1
ATOM 750 C C . GLU A 1 103 ? -4.479 -0.920 11.232 1.00 92.38 103 GLU A C 1
ATOM 752 O O . GLU A 1 103 ? -4.766 0.228 11.594 1.00 92.38 103 GLU A O 1
ATOM 757 N N . ARG A 1 104 ? -3.705 -1.144 10.166 1.00 93.75 104 ARG A N 1
ATOM 758 C CA . ARG A 1 104 ? -3.166 -0.100 9.290 1.00 93.75 104 ARG A CA 1
ATOM 759 C C . ARG A 1 104 ? -3.351 -0.488 7.830 1.00 93.75 104 ARG A C 1
ATOM 761 O O . ARG A 1 104 ? -3.433 -1.669 7.510 1.00 93.75 104 ARG A O 1
ATOM 768 N N . ALA A 1 105 ? -3.386 0.502 6.948 1.00 94.81 105 ALA A N 1
ATOM 769 C CA . ALA A 1 105 ? -3.289 0.285 5.512 1.00 94.81 105 ALA A CA 1
ATOM 770 C C . ALA A 1 105 ? -2.236 1.203 4.899 1.00 94.81 105 ALA A C 1
ATOM 772 O O . ALA A 1 105 ? -2.072 2.341 5.337 1.00 94.81 105 ALA A O 1
ATOM 773 N N . VAL A 1 106 ? -1.542 0.723 3.871 1.00 95.12 106 VAL A N 1
ATOM 774 C CA . VAL A 1 106 ? -0.631 1.535 3.062 1.00 95.12 106 VAL A CA 1
ATOM 775 C C . VAL A 1 106 ? -1.257 1.780 1.698 1.00 95.12 106 VAL A C 1
ATOM 777 O O . VAL A 1 106 ? -1.430 0.863 0.895 1.00 95.12 106 VAL A O 1
ATOM 780 N N . LEU A 1 107 ? -1.577 3.044 1.439 1.00 93.44 107 LEU A N 1
ATOM 781 C CA . LEU A 1 107 ? -2.356 3.483 0.288 1.00 93.44 107 LEU A CA 1
ATOM 782 C C . LEU A 1 107 ? -1.511 4.399 -0.603 1.00 93.44 107 LEU A C 1
ATOM 784 O O . LEU A 1 107 ? -0.828 5.291 -0.096 1.00 93.44 107 LEU A O 1
ATOM 788 N N . PRO A 1 108 ? -1.497 4.202 -1.929 1.00 91.81 108 PRO A N 1
ATOM 789 C CA . PRO A 1 108 ? -0.778 5.095 -2.823 1.00 91.81 108 PRO A CA 1
ATOM 790 C C . PRO A 1 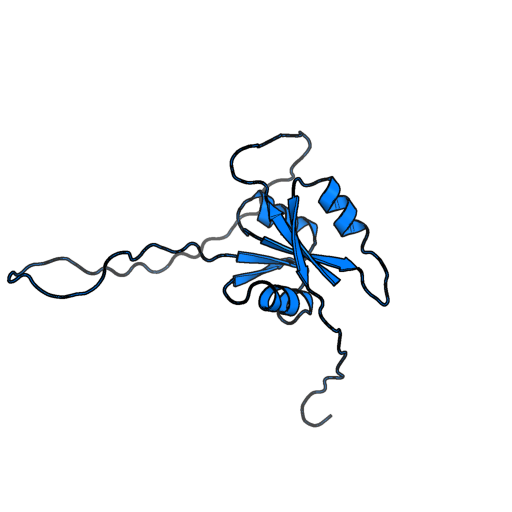108 ? -1.559 6.401 -2.996 1.00 91.81 108 PRO A C 1
ATOM 792 O O . PRO A 1 108 ? -2.728 6.384 -3.348 1.00 91.81 108 PRO A O 1
ATOM 795 N N . VAL A 1 109 ? -0.909 7.533 -2.727 1.00 89.25 109 VAL A N 1
ATOM 796 C CA . VAL A 1 109 ? -1.546 8.863 -2.816 1.00 89.25 109 VAL A CA 1
ATOM 797 C C . VAL A 1 109 ? -1.073 9.640 -4.039 1.00 89.25 109 VAL A C 1
ATOM 799 O O . VAL A 1 109 ? -1.843 10.350 -4.673 1.00 89.25 109 VAL A O 1
ATOM 802 N N . GLU A 1 110 ? 0.192 9.462 -4.415 1.00 87.69 110 GLU A N 1
ATOM 803 C CA . GLU A 1 110 ? 0.821 10.225 -5.489 1.00 87.69 110 GLU A CA 1
ATOM 804 C C . GLU A 1 110 ? 1.882 9.369 -6.180 1.00 87.69 110 GLU A C 1
ATOM 806 O O . GLU A 1 110 ? 2.683 8.692 -5.523 1.00 87.69 110 GLU A O 1
ATOM 811 N N . ASN A 1 111 ? 1.923 9.422 -7.504 1.00 86.50 111 ASN A N 1
ATOM 812 C CA . ASN A 1 111 ? 2.973 8.857 -8.333 1.00 86.50 111 ASN A CA 1
ATOM 813 C C . ASN A 1 111 ? 3.686 9.989 -9.085 1.00 86.50 111 ASN A C 1
ATOM 815 O O . ASN A 1 111 ? 3.033 10.862 -9.642 1.00 86.50 111 ASN A O 1
ATOM 819 N N . SER A 1 112 ? 5.017 9.960 -9.156 1.00 82.56 112 SER A N 1
ATOM 820 C CA . SER A 1 112 ? 5.787 10.984 -9.876 1.00 82.56 112 SER A CA 1
ATOM 821 C C . SER A 1 112 ? 5.508 10.994 -11.382 1.00 82.56 112 SER A C 1
ATOM 823 O O . SER A 1 112 ? 5.647 12.033 -12.014 1.00 82.56 112 SER A O 1
ATOM 825 N N . LEU A 1 113 ? 5.117 9.850 -11.955 1.00 79.06 113 LEU A N 1
ATOM 826 C CA . LEU A 1 113 ? 4.789 9.725 -13.380 1.00 79.06 113 LEU A CA 1
ATOM 827 C C . LEU A 1 113 ? 3.297 9.934 -13.673 1.00 79.06 113 LEU A C 1
ATOM 829 O O . LEU A 1 113 ? 2.947 10.464 -14.720 1.00 79.06 113 LEU A O 1
ATOM 833 N N . GLY A 1 114 ? 2.426 9.481 -12.766 1.00 76.94 114 GLY A N 1
ATOM 834 C CA . GLY A 1 114 ? 0.970 9.444 -12.966 1.00 76.94 114 GLY A CA 1
ATOM 835 C C . GLY A 1 114 ? 0.184 10.509 -12.200 1.00 76.94 114 GLY A C 1
ATOM 836 O O . GLY A 1 114 ? -1.033 10.557 -12.324 1.00 76.94 114 GLY A O 1
ATOM 837 N N . GLY A 1 115 ? 0.853 11.338 -11.396 1.00 86.19 115 GLY A N 1
ATOM 838 C CA . GLY A 1 115 ? 0.207 12.318 -10.528 1.00 86.19 115 GLY A CA 1
ATOM 839 C C . GLY A 1 115 ? -0.544 11.689 -9.350 1.00 86.19 115 GLY A C 1
ATOM 840 O O . GLY A 1 115 ? -0.235 10.581 -8.901 1.00 86.19 115 GLY A O 1
ATOM 841 N N . SER A 1 116 ? -1.509 12.433 -8.814 1.00 87.69 116 SER A N 1
ATOM 842 C CA . SER A 1 116 ? -2.342 12.018 -7.680 1.00 87.69 116 SER A CA 1
ATOM 843 C C . SER A 1 116 ? -3.330 10.912 -8.050 1.00 87.69 116 SER A C 1
ATOM 845 O O . SER A 1 116 ? -3.916 10.917 -9.132 1.00 87.69 116 SER A O 1
ATOM 847 N N . ILE A 1 117 ? -3.556 9.983 -7.120 1.00 88.31 117 ILE A N 1
ATOM 848 C CA . ILE A 1 117 ? -4.482 8.857 -7.305 1.00 88.31 117 ILE A CA 1
ATOM 849 C C . ILE A 1 117 ? -5.826 9.216 -6.674 1.00 88.31 117 ILE A C 1
ATOM 851 O O . ILE A 1 117 ? -6.035 9.019 -5.478 1.00 88.31 117 ILE A O 1
ATOM 855 N N . HIS A 1 118 ? -6.716 9.780 -7.488 1.00 87.75 118 HIS A N 1
ATOM 856 C CA . HIS A 1 118 ? -7.990 10.356 -7.050 1.00 87.75 118 HIS A CA 1
ATOM 857 C C . HIS A 1 118 ? -8.900 9.337 -6.356 1.00 87.75 118 HIS A C 1
ATOM 859 O O . HIS A 1 118 ? -9.424 9.653 -5.296 1.00 87.75 118 HIS A O 1
ATOM 865 N N . ASP A 1 119 ? -8.962 8.096 -6.844 1.00 87.31 119 ASP A N 1
ATOM 866 C CA . ASP A 1 119 ? -9.774 7.031 -6.236 1.00 87.31 119 ASP A CA 1
ATOM 867 C C . ASP A 1 119 ? -9.454 6.830 -4.743 1.00 87.31 119 ASP A C 1
ATOM 869 O O . ASP A 1 119 ? -10.339 6.641 -3.911 1.00 87.31 119 ASP A O 1
ATOM 873 N N . VAL A 1 120 ? -8.176 6.935 -4.362 1.00 90.19 120 VAL A N 1
ATOM 874 C CA . VAL A 1 120 ? -7.759 6.817 -2.958 1.00 90.19 120 VAL A CA 1
ATOM 875 C C . VAL A 1 120 ? -8.194 8.038 -2.148 1.00 90.19 120 VAL A C 1
ATOM 877 O O . VAL A 1 120 ? -8.574 7.885 -0.989 1.00 90.19 120 VAL A O 1
ATOM 880 N N . TYR A 1 121 ? -8.166 9.238 -2.731 1.00 89.00 121 TYR A N 1
ATOM 881 C CA . TYR A 1 121 ? -8.675 10.444 -2.074 1.00 89.00 121 TYR A CA 1
ATOM 882 C C . TYR A 1 121 ? -10.184 10.378 -1.865 1.00 89.00 121 TYR A C 1
ATOM 884 O O . TYR A 1 121 ? -10.650 10.682 -0.768 1.00 89.00 121 TYR A O 1
ATOM 892 N N . ASP A 1 122 ? -10.929 9.917 -2.865 1.00 89.38 122 ASP A N 1
ATOM 893 C CA . ASP A 1 122 ? -12.370 9.731 -2.752 1.00 89.38 122 ASP A CA 1
ATOM 894 C C . ASP A 1 122 ? -12.681 8.737 -1.631 1.00 89.38 122 ASP A C 1
ATOM 896 O O . ASP A 1 122 ? -13.493 9.026 -0.752 1.00 89.38 122 ASP A O 1
ATOM 900 N N . LEU A 1 123 ? -11.975 7.607 -1.563 1.00 88.75 123 LEU A N 1
ATOM 901 C CA . LEU A 1 123 ? -12.146 6.644 -0.473 1.00 88.75 123 LEU A CA 1
ATOM 902 C C . LEU A 1 123 ? -11.750 7.217 0.896 1.00 88.75 123 LEU A C 1
ATOM 904 O O . LEU A 1 123 ? -12.427 6.947 1.887 1.00 88.75 123 LEU A O 1
ATOM 908 N N . LEU A 1 124 ? -10.710 8.048 0.983 1.00 87.69 124 LEU A N 1
ATOM 909 C CA . LEU A 1 124 ? -10.351 8.741 2.228 1.00 87.69 124 LEU A CA 1
ATOM 910 C C . LEU A 1 124 ? -11.416 9.752 2.680 1.00 87.69 124 LEU A C 1
ATOM 912 O O . LEU A 1 124 ? -11.516 10.014 3.876 1.00 87.69 124 LEU A O 1
ATOM 916 N N . LEU A 1 125 ? -12.206 10.312 1.759 1.00 86.62 125 LEU A N 1
ATOM 917 C CA . LEU A 1 125 ? -13.343 11.177 2.089 1.00 86.62 125 LEU A CA 1
ATOM 918 C C . LEU A 1 125 ? -14.571 10.369 2.531 1.00 86.62 125 LEU A C 1
ATOM 920 O O . LEU A 1 125 ? -15.298 10.802 3.425 1.00 86.62 125 LEU A O 1
ATOM 924 N N . HIS A 1 126 ? -14.798 9.197 1.932 1.00 87.88 126 HIS A N 1
ATOM 925 C CA . HIS A 1 126 ? -15.924 8.323 2.275 1.00 87.88 126 HIS A CA 1
ATOM 926 C C . HIS A 1 126 ? -15.712 7.574 3.598 1.00 87.88 126 HIS A C 1
ATOM 928 O O . HIS A 1 126 ? -16.651 7.405 4.379 1.00 87.88 126 HIS A O 1
ATOM 934 N N . TYR A 1 127 ? -14.488 7.119 3.870 1.00 84.81 127 TYR A N 1
ATOM 935 C CA . TYR A 1 127 ? -14.148 6.372 5.078 1.00 84.81 127 TYR A CA 1
ATOM 936 C C . TYR A 1 127 ? -13.524 7.280 6.140 1.00 84.81 127 TYR A C 1
ATOM 938 O O . TYR A 1 127 ? -12.669 8.111 5.856 1.00 84.81 127 TYR A O 1
ATOM 946 N N . ARG A 1 128 ? -13.877 7.068 7.414 1.00 83.50 128 ARG A N 1
ATOM 947 C CA . ARG A 1 128 ? -13.307 7.820 8.551 1.00 83.50 128 ARG A CA 1
ATOM 948 C C . ARG A 1 128 ? -11.918 7.298 8.936 1.00 83.50 128 ARG A C 1
ATOM 950 O O . ARG A 1 128 ? -11.727 6.756 10.027 1.00 83.50 128 ARG A O 1
ATOM 957 N N . LEU A 1 129 ? -10.958 7.426 8.027 1.00 85.25 129 LEU A N 1
ATOM 958 C CA . LEU A 1 129 ? -9.567 7.049 8.261 1.00 85.25 129 LEU A CA 1
ATOM 959 C C . LEU A 1 129 ? -8.708 8.260 8.615 1.00 85.25 129 LEU A C 1
ATOM 961 O O . LEU A 1 129 ? -8.969 9.383 8.192 1.00 85.25 129 LEU A O 1
ATOM 965 N N . HIS A 1 130 ? -7.636 8.007 9.360 1.00 87.50 130 HIS A N 1
ATOM 966 C CA . HIS A 1 130 ? -6.626 9.012 9.669 1.00 87.50 130 HIS A CA 1
ATOM 967 C C . HIS A 1 130 ? -5.282 8.607 9.078 1.00 87.50 130 HIS A C 1
ATOM 969 O O . HIS A 1 130 ? -4.826 7.480 9.273 1.00 87.50 130 HIS A O 1
ATOM 975 N N . ILE A 1 131 ? -4.632 9.534 8.378 1.00 90.88 131 ILE A N 1
ATOM 976 C CA . ILE A 1 131 ? -3.258 9.352 7.914 1.00 90.88 131 ILE A CA 1
ATOM 977 C C . ILE A 1 131 ? -2.332 9.561 9.116 1.00 90.88 131 ILE A C 1
ATOM 979 O O . ILE A 1 131 ? -2.334 10.623 9.731 1.00 90.88 131 ILE A O 1
ATOM 983 N N . VAL A 1 132 ? -1.559 8.533 9.461 1.00 92.56 132 VAL A N 1
ATOM 984 C CA . VAL A 1 132 ? -0.631 8.518 10.609 1.00 92.56 132 VAL A CA 1
ATOM 985 C C . VAL A 1 132 ? 0.834 8.578 10.192 1.00 92.56 132 VAL A C 1
ATOM 987 O O . VAL A 1 132 ? 1.718 8.640 11.041 1.00 92.56 132 VAL A O 1
ATOM 990 N N . GLY A 1 133 ? 1.105 8.543 8.892 1.00 92.06 133 GLY A N 1
ATOM 991 C CA . GLY A 1 133 ? 2.452 8.644 8.360 1.00 92.06 133 GLY A CA 1
ATOM 992 C C . GLY A 1 133 ? 2.475 8.550 6.845 1.00 92.06 133 GLY A C 1
ATOM 993 O O . GLY A 1 133 ? 1.453 8.327 6.195 1.00 92.06 133 GLY A O 1
ATOM 994 N N . GLU A 1 134 ? 3.669 8.686 6.287 1.00 93.88 134 GLU A N 1
ATOM 995 C CA . GLU A 1 134 ? 3.920 8.561 4.859 1.00 93.88 134 GLU A CA 1
ATOM 996 C C . GLU A 1 134 ? 5.205 7.778 4.594 1.00 93.88 134 GLU A C 1
ATOM 998 O O . GLU A 1 134 ? 6.118 7.726 5.418 1.00 93.88 134 GLU A O 1
ATOM 1003 N N . VAL A 1 135 ? 5.273 7.152 3.422 1.00 93.12 135 VAL A N 1
ATOM 1004 C CA . VAL A 1 135 ? 6.449 6.431 2.952 1.00 93.12 135 VAL A CA 1
ATOM 1005 C C . VAL A 1 135 ? 6.664 6.662 1.459 1.00 93.12 135 VAL A C 1
ATOM 1007 O O . VAL A 1 135 ? 5.752 6.581 0.629 1.00 93.12 135 VAL A O 1
ATOM 1010 N N . SER A 1 136 ? 7.918 6.922 1.102 1.00 92.25 136 SER A N 1
ATOM 1011 C CA . SER A 1 136 ? 8.367 7.027 -0.284 1.00 92.25 136 SER A CA 1
ATOM 1012 C C . SER A 1 136 ? 9.131 5.768 -0.684 1.00 92.25 136 SER A C 1
ATOM 1014 O O . SER A 1 136 ? 10.076 5.346 -0.006 1.00 92.25 136 SER A O 1
ATOM 1016 N N . VAL A 1 137 ? 8.709 5.173 -1.798 1.00 90.94 137 VAL A N 1
ATOM 1017 C CA . VAL A 1 137 ? 9.349 4.017 -2.430 1.00 90.94 137 VAL A CA 1
ATOM 1018 C C . VAL A 1 137 ? 9.740 4.418 -3.844 1.00 90.94 137 VAL A C 1
ATOM 1020 O O . VAL A 1 137 ? 8.919 4.969 -4.576 1.00 90.94 137 VAL A O 1
ATOM 1023 N N . VAL A 1 138 ? 11.002 4.168 -4.191 1.00 90.81 138 VAL A N 1
ATOM 1024 C CA . VAL A 1 138 ? 11.525 4.368 -5.544 1.00 90.81 138 VAL A CA 1
ATOM 1025 C C . VAL A 1 138 ? 11.133 3.156 -6.381 1.00 90.81 138 VAL A C 1
ATOM 1027 O O . VAL A 1 138 ? 11.377 2.017 -5.982 1.00 90.81 138 VAL A O 1
ATOM 1030 N N . VAL A 1 139 ? 10.498 3.408 -7.520 1.00 88.75 139 VAL A N 1
ATOM 1031 C CA . VAL A 1 139 ? 10.063 2.371 -8.458 1.00 88.75 139 VAL A CA 1
ATOM 1032 C C . VAL A 1 139 ? 11.203 2.101 -9.436 1.00 88.75 139 VAL A C 1
ATOM 1034 O O . VAL A 1 139 ? 11.522 2.952 -10.261 1.00 88.75 139 VAL A O 1
ATOM 1037 N N . ASN A 1 140 ? 11.813 0.920 -9.329 1.00 89.94 140 ASN A N 1
ATOM 1038 C CA . ASN A 1 140 ? 12.849 0.446 -10.248 1.00 89.94 140 ASN A CA 1
ATOM 1039 C C . ASN A 1 140 ? 12.284 -0.691 -11.097 1.00 89.94 140 ASN A C 1
ATOM 1041 O O . ASN A 1 140 ? 12.034 -1.776 -10.568 1.00 89.94 140 ASN A O 1
ATOM 1045 N N . HIS A 1 141 ? 12.070 -0.444 -12.389 1.00 88.62 141 HIS A N 1
ATOM 1046 C CA . HIS A 1 141 ? 11.635 -1.476 -13.326 1.00 88.62 141 HIS A CA 1
ATOM 1047 C C . HIS A 1 141 ? 12.829 -2.331 -13.755 1.00 88.62 141 HIS A C 1
ATOM 1049 O O . HIS A 1 141 ? 13.833 -1.804 -14.230 1.00 88.62 141 HIS A O 1
ATOM 1055 N N . CYS A 1 142 ? 12.702 -3.648 -13.611 1.00 88.81 142 CYS A N 1
ATOM 1056 C CA . CYS A 1 142 ? 13.709 -4.614 -14.036 1.00 88.81 142 CYS A CA 1
ATOM 1057 C C . CYS A 1 142 ? 13.119 -5.518 -15.120 1.00 88.81 142 CYS A C 1
ATOM 1059 O O . CYS A 1 142 ? 11.984 -5.979 -14.988 1.00 88.81 142 CYS A O 1
ATOM 1061 N N . LEU A 1 143 ? 13.895 -5.794 -16.169 1.00 92.06 143 LEU A N 1
ATOM 1062 C CA . LEU A 1 143 ? 13.555 -6.825 -17.145 1.00 92.06 143 LEU A CA 1
ATOM 1063 C C . LEU A 1 143 ? 13.951 -8.188 -16.569 1.00 92.06 143 LEU A C 1
ATOM 1065 O O . LEU A 1 143 ? 15.106 -8.393 -16.200 1.00 92.06 143 LEU A O 1
ATOM 1069 N N . LEU A 1 144 ? 12.987 -9.098 -16.469 1.00 92.25 144 LEU A N 1
ATOM 1070 C CA . LEU A 1 144 ? 13.187 -10.453 -15.966 1.00 92.25 144 LEU A CA 1
ATOM 1071 C C . LEU A 1 144 ? 13.043 -11.432 -17.127 1.00 92.25 144 LEU A C 1
ATOM 1073 O O . LEU A 1 144 ? 12.092 -11.343 -17.901 1.00 92.25 144 LEU A O 1
ATOM 1077 N N . ALA A 1 145 ? 13.977 -12.371 -17.221 1.00 94.88 145 ALA A N 1
ATOM 1078 C CA . ALA A 1 145 ? 13.938 -13.462 -18.178 1.00 94.88 145 ALA A CA 1
ATOM 1079 C C . ALA A 1 145 ? 14.237 -14.781 -17.460 1.00 94.88 145 ALA A C 1
ATOM 1081 O O . ALA A 1 145 ? 14.840 -14.796 -16.382 1.00 94.88 145 ALA A O 1
ATOM 1082 N N . LEU A 1 146 ? 13.783 -15.889 -18.043 1.00 95.62 146 LEU A N 1
ATOM 1083 C CA . LEU A 1 146 ? 14.154 -17.207 -17.542 1.00 95.62 146 LEU A CA 1
ATOM 1084 C C . LEU A 1 146 ? 15.662 -17.427 -17.743 1.00 95.62 146 LEU A C 1
ATOM 1086 O O . LEU A 1 146 ? 16.235 -16.874 -18.685 1.00 95.62 146 LEU A O 1
ATOM 1090 N N . PRO A 1 147 ? 16.318 -18.239 -16.897 1.00 94.56 147 PRO A N 1
ATOM 1091 C CA . PRO A 1 147 ? 17.719 -18.579 -17.104 1.00 94.56 147 PRO A CA 1
ATOM 1092 C C . PRO A 1 147 ? 17.938 -19.170 -18.506 1.00 94.56 147 PRO A C 1
ATOM 1094 O O . PRO A 1 147 ? 17.344 -20.194 -18.840 1.00 94.56 147 PRO A O 1
ATOM 1097 N N . GLY A 1 148 ? 18.793 -18.533 -19.310 1.00 91.69 148 GLY A N 1
ATOM 1098 C CA . GLY A 1 148 ? 19.156 -19.000 -20.655 1.00 91.69 148 GLY A CA 1
ATOM 1099 C C . GLY A 1 148 ? 18.400 -18.359 -21.826 1.00 91.69 148 GLY A C 1
ATOM 1100 O O . GLY A 1 148 ? 18.580 -18.814 -22.953 1.00 91.69 148 GLY A O 1
ATOM 1101 N N . VAL A 1 149 ? 17.582 -17.334 -21.574 1.00 79.81 149 VAL A N 1
ATOM 1102 C CA . VAL A 1 149 ? 17.039 -16.414 -22.596 1.00 79.81 149 VAL A CA 1
ATOM 1103 C C . VAL A 1 149 ? 18.007 -15.252 -22.801 1.00 79.81 149 VAL A C 1
ATOM 1105 O O . VAL A 1 149 ? 18.181 -14.841 -23.967 1.00 79.81 149 VAL A O 1
#

Radius of gyration: 21.62 Å; Cα contacts (8 Å, |Δi|>4): 189; chains: 1; bounding box: 47×47×68 Å

Nearest PDB structures (foldseek):
  4lub-assembly1_B  TM=9.521E-01  e=1.648E-04  Streptococcus mutans UA159
  6h30-assembly2_B  TM=7.448E-01  e=1.042E-01  Lactococcus lactis subsp. lactis Il1403
  2m8c-assembly1_A  TM=7.100E-01  e=7.471E-02  Escherichia coli DH1
  8b5e-assembly1_B  TM=7.414E-01  e=1.272E-01  Lactococcus lactis
  4oen-asse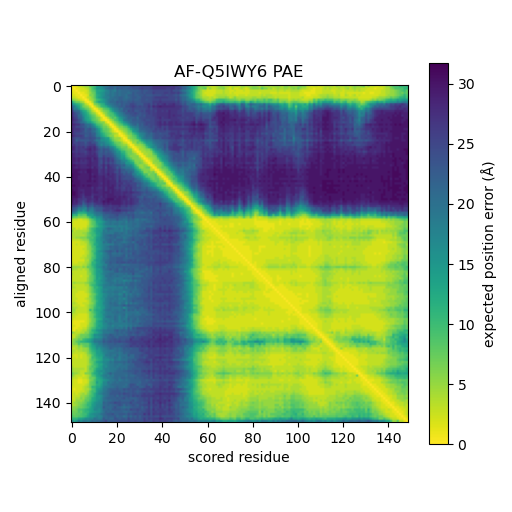mbly1_A  TM=7.445E-01  e=1.773E-01  Streptococcus pneumoniae str. Canada MDR_19A

Secondary structure (DSSP, 8-state):
-EEEEEEPPTT--------PPPPPP----------------------------------EEEEEB-TTSHHHHHHHHH-TTSEEEEESSHHHHHHHHHTTS-SEEEEE-EETTTEE-HHHHHHHHHS-EEEEEEE-----------TT-

Organism: Prototheca wickerhamii (NCBI:txid3111)